Protein 3NOH (pdb70)

InterPro domains:
  IPR054214 Domain of unknown function DUF6921 [PF21914] (50-169)

Structure (mmCIF, N/CA/C/O backbone):
data_3NOH
#
_entry.id   3NOH
#
_cell.length_a   62.963
_cell.length_b   62.963
_cell.length_c   52.978
_cell.angle_alpha   90.000
_cell.angle_beta   90.000
_cell.angle_gamma   120.000
#
_symmetry.space_group_name_H-M   'P 31 2 1'
#
loop_
_entity.id
_entity.type
_entity.pdbx_description
1 polymer 'putative peptide binding protein'
2 non-polymer GLYCEROL
3 non-polymer 'SULFATE ION'
4 water water
#
loop_
_atom_site.group_PDB
_atom_site.id
_atom_site.type_symbol
_atom_site.label_atom_id
_atom_site.label_alt_id
_atom_site.label_comp_id
_atom_site.label_asym_id
_atom_site.label_entity_id
_atom_site.label_seq_id
_atom_site.pdbx_PDB_ins_code
_atom_site.Cartn_x
_atom_site.Cartn_y
_atom_site.Cartn_z
_atom_site.occupancy
_atom_site.B_iso_or_equiv
_atom_site.auth_seq_id
_atom_site.auth_comp_id
_atom_site.auth_asym_id
_atom_site.auth_atom_id
_atom_site.pdbx_PDB_model_num
ATOM 1 N N . SER A 1 16 ? -11.581 46.301 2.163 1.00 65.65 46 SER A N 1
ATOM 2 C CA . SER A 1 16 ? -12.494 47.317 2.775 1.00 67.29 46 SER A CA 1
ATOM 3 C C . SER A 1 16 ? -11.961 47.945 4.096 1.00 63.51 46 SER A C 1
ATOM 4 O O . SER A 1 16 ? -12.231 49.119 4.380 1.00 65.45 46 SER A O 1
ATOM 7 N N . ALA A 1 17 ? -11.252 47.169 4.923 1.00 56.59 47 ALA A N 1
ATOM 8 C CA . ALA A 1 17 ? -10.528 47.744 6.081 1.00 50.36 47 ALA A CA 1
ATOM 9 C C . ALA A 1 17 ? -9.509 48.773 5.556 1.00 47.34 47 ALA A C 1
ATOM 10 O O . ALA A 1 17 ? -8.903 48.549 4.503 1.00 46.21 47 ALA A O 1
ATOM 12 N N . GLN A 1 18 ? -9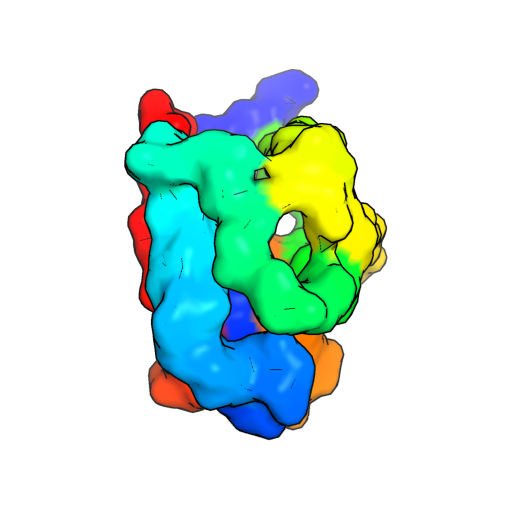.313 49.883 6.274 1.00 45.31 48 GLN A N 1
ATOM 13 C CA . GLN A 1 18 ? -8.378 50.948 5.847 1.00 42.27 48 GLN A CA 1
ATOM 14 C C . GLN A 1 18 ? -7.307 51.183 6.912 1.00 38.26 48 GLN A C 1
ATOM 15 O O . GLN A 1 18 ? -7.574 50.946 8.073 1.00 40.21 48 GLN A O 1
ATOM 21 N N . LEU A 1 19 ? -6.140 51.696 6.506 1.00 39.08 49 LEU A N 1
ATOM 22 C CA . LEU A 1 19 ? -5.050 52.036 7.449 1.00 36.36 49 LEU A CA 1
ATOM 23 C C . LEU A 1 19 ? -5.510 53.239 8.268 1.00 39.35 49 LEU A C 1
ATOM 24 O O . LEU A 1 19 ? -6.118 54.185 7.720 1.00 39.30 49 LEU A O 1
ATOM 29 N N . GLU A 1 20 ? -5.235 53.191 9.567 1.00 37.57 50 GLU A N 1
ATOM 30 C CA . GLU A 1 20 ? -5.603 54.246 10.480 1.00 40.97 50 GLU A CA 1
ATOM 31 C C . GLU A 1 20 ? -4.609 54.310 11.649 1.00 37.32 50 GLU A C 1
ATOM 32 O O . GLU A 1 20 ? -4.192 53.293 12.155 1.00 33.78 50 GLU A O 1
ATOM 38 N N . GLY A 1 21 ? -4.219 55.511 12.056 1.00 41.52 51 GLY A N 1
ATOM 39 C CA . GLY A 1 21 ? -3.333 55.672 13.209 1.00 37.96 51 GLY A CA 1
ATOM 40 C C . GLY A 1 21 ? -1.883 55.444 12.825 1.00 37.52 51 GLY A C 1
ATOM 41 O O . GLY A 1 21 ? -1.500 55.582 11.667 1.00 36.07 51 GLY A O 1
ATOM 42 N N . SER A 1 22 ? -1.095 55.019 13.826 1.00 31.97 52 SER A N 1
ATOM 43 C CA . SER A 1 22 ? 0.349 54.819 13.698 1.00 29.46 52 SER A CA 1
ATOM 44 C C . SER A 1 22 ? 0.657 53.384 13.479 1.00 26.56 52 SER A C 1
ATOM 45 O O . SER A 1 22 ? 0.010 52.500 14.035 1.00 27.39 52 SER A O 1
ATOM 48 N N . TYR A 1 23 ? 1.670 53.154 12.658 1.00 24.39 53 TYR A N 1
ATOM 49 C CA . TYR A 1 23 ? 2.195 51.852 12.400 1.00 22.71 53 TYR A CA 1
ATOM 50 C C . TYR A 1 23 ? 3.665 51.929 12.595 1.00 25.69 53 TYR A C 1
ATOM 51 O O . TYR A 1 23 ? 4.267 53.020 12.640 1.00 24.79 53 TYR A O 1
ATOM 60 N N . ILE A 1 24 ? 4.232 50.734 12.726 1.00 23.56 54 ILE A N 1
ATOM 61 C CA . ILE A 1 24 ? 5.663 50.619 12.721 1.00 23.61 54 ILE A CA 1
ATOM 62 C C . ILE A 1 24 ? 6.196 49.679 11.684 1.00 24.36 54 ILE A C 1
ATOM 63 O O . ILE A 1 24 ? 5.575 48.667 11.370 1.00 23.16 54 ILE A O 1
ATOM 68 N N . PHE A 1 25 ? 7.346 50.086 11.111 1.00 23.45 55 PHE A N 1
ATOM 69 C CA . PHE A 1 25 ? 8.194 49.236 10.321 1.00 20.82 55 PHE A CA 1
ATOM 70 C C . PHE A 1 25 ? 9.415 48.950 11.146 1.00 25.38 55 PHE A C 1
ATOM 71 O O . PHE A 1 25 ? 10.153 49.880 11.469 1.00 24.02 55 PHE A O 1
ATOM 79 N N . CYS A 1 26 ? 9.635 47.662 11.464 1.00 22.70 56 CYS A N 1
ATOM 80 C CA . CYS A 1 26 ? 10.599 47.292 12.487 1.00 23.04 56 CYS A CA 1
ATOM 81 C C . CYS A 1 26 ? 11.557 46.241 11.900 1.00 21.78 56 CYS A C 1
ATOM 82 O O . CYS A 1 26 ? 11.106 45.257 11.308 1.00 22.78 56 CYS A O 1
ATOM 93 N N . ASN A 1 28 ? 15.131 43.790 12.675 1.00 23.78 58 ASN A N 1
ATOM 94 C CA . ASN A 1 28 ? 16.011 43.151 13.642 1.00 23.52 58 ASN A CA 1
ATOM 95 C C . ASN A 1 28 ? 17.479 43.496 13.296 1.00 25.18 58 ASN A C 1
ATOM 96 O O . ASN A 1 28 ? 18.087 42.947 12.372 1.00 25.82 58 ASN A O 1
ATOM 101 N N . PRO A 1 29 ? 18.100 44.426 14.067 1.00 27.20 59 PRO A N 1
ATOM 102 C CA . PRO A 1 29 ? 19.441 44.891 13.709 1.00 29.62 59 PRO A CA 1
ATOM 103 C C . PRO A 1 29 ? 20.582 43.907 14.002 1.00 32.04 59 PRO A C 1
ATOM 104 O O . PRO A 1 29 ? 21.744 44.127 13.610 1.00 31.88 59 PRO A O 1
ATOM 108 N N . LEU A 1 30 ? 20.266 42.837 14.715 1.00 29.37 60 LEU A N 1
ATOM 109 C CA . LEU A 1 30 ? 21.242 41.824 15.034 1.00 33.91 60 LEU A CA 1
ATOM 110 C C . LEU A 1 30 ? 21.323 40.773 13.911 1.00 33.96 60 LEU A C 1
ATOM 111 O O . LEU A 1 30 ? 22.272 39.998 13.881 1.00 40.08 60 LEU A O 1
ATOM 116 N N . LEU A 1 31 ? 20.371 40.784 12.992 1.00 32.78 61 LEU A N 1
ATOM 117 C CA A LEU A 1 31 ? 20.406 39.902 11.809 0.50 34.69 61 LEU A CA 1
ATOM 118 C CA B LEU A 1 31 ? 20.452 39.896 11.831 0.50 34.71 61 LEU A CA 1
ATOM 119 C C . LEU A 1 31 ? 21.525 40.365 10.878 1.00 38.56 61 LEU A C 1
ATOM 120 O O . LEU A 1 31 ? 21.546 41.528 10.441 1.00 35.83 61 LEU A O 1
ATOM 129 N N . ASP A 1 32 ? 22.475 39.467 10.580 1.00 42.11 62 ASP A N 1
ATOM 130 C CA . ASP A 1 32 ? 23.619 39.797 9.756 1.00 44.79 62 ASP A CA 1
ATOM 131 C C . ASP A 1 32 ? 23.244 40.610 8.541 1.00 39.81 62 ASP A C 1
ATOM 132 O O . ASP A 1 32 ? 23.881 41.623 8.251 1.00 41.85 62 ASP A O 1
ATOM 137 N N . LYS A 1 33 ? 22.200 40.189 7.846 1.00 39.44 63 LYS A N 1
ATOM 138 C CA . LYS A 1 33 ? 21.838 40.857 6.606 1.00 40.59 63 LYS A CA 1
ATOM 139 C C . LYS A 1 33 ? 21.220 42.221 6.729 1.00 37.88 63 LYS A C 1
ATOM 140 O O . LYS A 1 33 ? 21.132 42.937 5.744 1.00 35.78 63 LYS A O 1
ATOM 146 N N . LEU A 1 34 ? 20.752 42.560 7.925 1.00 33.36 64 LEU A N 1
ATOM 147 C CA . LEU A 1 34 ? 20.220 43.893 8.167 1.00 31.22 64 LEU A CA 1
ATOM 148 C C . LEU A 1 34 ? 21.084 44.626 9.197 1.00 33.63 64 LEU A C 1
ATOM 149 O O . LEU A 1 34 ? 20.638 45.605 9.758 1.00 33.57 64 LEU A O 1
ATOM 154 N N . SER A 1 35 ? 22.323 44.186 9.418 1.00 33.13 65 SER A N 1
ATOM 155 C CA . SER A 1 35 ? 23.155 44.739 10.475 1.00 37.11 65 SER A CA 1
ATOM 156 C C . SER A 1 35 ? 23.891 46.024 10.105 1.00 36.16 65 SER A C 1
ATOM 157 O O . SER A 1 35 ? 24.462 46.654 10.974 1.00 41.70 65 SER A O 1
ATOM 160 N N . ASP A 1 36 ? 23.899 46.378 8.816 1.00 35.58 66 ASP A N 1
ATOM 161 C CA . ASP A 1 36 ? 24.494 47.628 8.354 1.00 39.18 66 ASP A CA 1
ATOM 162 C C . ASP A 1 36 ? 23.514 48.816 8.574 1.00 38.19 66 ASP A C 1
ATOM 163 O O . ASP A 1 36 ? 22.435 48.857 8.032 1.00 35.56 66 ASP A O 1
ATOM 168 N N . GLU A 1 37 ? 23.895 49.785 9.396 1.00 41.68 67 GLU A N 1
ATOM 169 C CA . GLU A 1 37 ? 23.005 50.901 9.695 1.00 39.61 67 GLU A CA 1
ATOM 170 C C . GLU A 1 37 ? 22.536 51.695 8.453 1.00 37.85 67 GLU A C 1
ATOM 171 O O . GLU A 1 37 ? 21.376 52.067 8.378 1.00 37.39 67 GLU A O 1
ATOM 177 N N . ASP A 1 38 ? 23.434 51.934 7.503 1.00 39.90 68 ASP A N 1
ATOM 178 C CA . ASP A 1 38 ? 23.105 52.637 6.259 1.00 42.48 68 ASP A CA 1
ATOM 179 C C . ASP A 1 38 ? 22.021 51.931 5.446 1.00 38.94 68 ASP A C 1
ATOM 180 O O . ASP A 1 38 ? 21.139 52.598 4.901 1.00 38.35 68 ASP A O 1
ATOM 185 N N . ILE A 1 39 ? 22.063 50.589 5.371 1.00 37.25 69 ILE A N 1
ATOM 186 C CA . ILE A 1 39 ? 21.033 49.855 4.674 1.00 35.13 69 ILE A CA 1
ATOM 187 C C . ILE A 1 39 ? 19.711 50.003 5.399 1.00 31.54 69 ILE A C 1
ATOM 188 O O . ILE A 1 39 ? 18.670 50.259 4.785 1.00 32.99 69 ILE A O 1
ATOM 193 N N . ARG A 1 40 ? 19.747 49.891 6.732 1.00 30.87 70 ARG A N 1
ATOM 194 C CA . ARG A 1 40 ? 18.530 50.094 7.490 1.00 29.46 70 ARG A CA 1
ATOM 195 C C . ARG A 1 40 ? 17.962 51.512 7.328 1.00 32.53 70 ARG A C 1
ATOM 196 O O . ARG A 1 40 ? 16.754 51.654 7.227 1.00 28.13 70 ARG A O 1
ATOM 204 N N . GLU A 1 41 ? 18.831 52.514 7.302 1.00 35.05 71 GLU A N 1
ATOM 205 C CA . GLU A 1 41 ? 18.403 53.906 7.055 1.00 38.76 71 GLU A CA 1
ATOM 206 C C . GLU A 1 41 ? 17.835 54.044 5.641 1.00 39.22 71 GLU A C 1
ATOM 207 O O .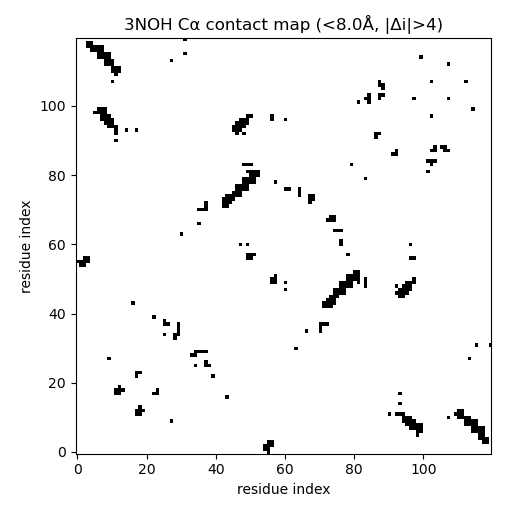 GLU A 1 41 ? 16.818 54.711 5.436 1.00 37.68 71 GLU A O 1
ATOM 213 N N . GLN A 1 42 ? 18.467 53.386 4.655 1.00 36.88 72 GLN A N 1
ATOM 214 C CA . GLN A 1 42 ? 17.912 53.426 3.298 1.00 36.19 72 GLN A CA 1
ATOM 215 C C . GLN A 1 42 ? 16.522 52.845 3.276 1.00 35.49 72 GLN A C 1
ATOM 216 O O . GLN A 1 42 ? 15.633 53.413 2.630 1.00 34.89 72 GLN A O 1
ATOM 222 N N . LEU A 1 43 ? 16.337 51.714 3.974 1.00 32.55 73 LEU A N 1
ATOM 223 C CA . LEU A 1 43 ? 15.001 51.070 4.051 1.00 29.46 73 LEU A CA 1
ATOM 224 C C . LEU A 1 43 ? 13.948 51.963 4.713 1.00 32.04 73 LEU A C 1
ATOM 225 O O . LEU A 1 43 ? 12.790 52.009 4.263 1.00 33.40 73 LEU A O 1
ATOM 230 N N . LYS A 1 44 ? 14.325 52.648 5.794 1.00 31.41 74 LYS A N 1
ATOM 231 C CA . LYS A 1 44 ? 13.414 53.586 6.396 1.00 32.42 74 LYS A CA 1
ATOM 232 C C . LYS A 1 44 ? 12.968 54.650 5.403 1.00 37.09 74 LYS A C 1
ATOM 233 O O . LYS A 1 44 ? 11.769 54.939 5.289 1.00 37.50 74 LYS A O 1
ATOM 239 N N . ALA A 1 45 ? 13.946 55.235 4.705 1.00 36.38 75 ALA A N 1
ATOM 240 C CA . ALA A 1 45 ? 13.689 56.266 3.717 1.00 39.01 75 ALA A CA 1
ATOM 241 C C . ALA A 1 45 ? 12.799 55.711 2.610 1.00 41.38 75 ALA A C 1
ATOM 242 O O . ALA A 1 45 ? 11.925 56.408 2.092 1.00 43.79 75 ALA A O 1
ATOM 244 N N . PHE A 1 46 ? 13.040 54.464 2.217 1.00 36.13 76 PHE A N 1
ATOM 245 C CA . PHE A 1 46 ? 12.248 53.879 1.137 1.00 38.81 76 PHE A CA 1
ATOM 246 C C . PHE A 1 46 ? 10.804 53.707 1.553 1.00 37.51 76 PHE A C 1
ATOM 247 O O . PHE A 1 46 ? 9.889 54.044 0.801 1.00 40.19 76 PHE A O 1
ATOM 255 N N . VAL A 1 47 ? 10.607 53.157 2.747 1.00 39.16 77 VAL A N 1
ATOM 256 C CA . VAL A 1 47 ? 9.273 52.911 3.235 1.00 41.52 77 VAL A CA 1
ATOM 257 C C . VAL A 1 47 ? 8.451 54.205 3.400 1.00 45.08 77 VAL A C 1
ATOM 258 O O . VAL A 1 47 ? 7.257 54.186 3.139 1.00 51.00 77 VAL A O 1
ATOM 262 N N . THR A 1 48 ? 9.088 55.320 3.773 1.00 44.05 78 THR A N 1
ATOM 263 C CA . THR A 1 48 ? 8.400 56.620 3.908 1.00 48.55 78 THR A CA 1
ATOM 264 C C . THR A 1 48 ? 8.288 57.416 2.619 1.00 53.29 78 THR A C 1
ATOM 265 O O . THR A 1 48 ? 7.846 58.568 2.647 1.00 58.74 78 THR A O 1
ATOM 269 N N . GLY A 1 49 ? 8.710 56.845 1.491 1.00 54.20 79 GLY A N 1
ATOM 270 C CA . GLY A 1 49 ? 8.660 57.553 0.205 1.00 55.22 79 GLY A CA 1
ATOM 271 C C . GLY A 1 49 ? 9.741 58.588 -0.053 1.00 56.84 79 GLY A C 1
ATOM 272 O O . GLY A 1 49 ? 9.707 59.242 -1.081 1.00 61.20 79 GLY A O 1
ATOM 273 N N . LYS A 1 50 ? 10.701 58.757 0.860 1.00 56.34 80 LYS A N 1
ATOM 274 C CA . LYS A 1 50 ? 11.790 59.725 0.658 1.00 57.97 80 LYS A CA 1
ATOM 275 C C . LYS A 1 50 ? 12.763 59.286 -0.453 1.00 58.93 80 LYS A C 1
ATOM 276 O O . LYS A 1 50 ? 13.504 60.120 -0.975 1.00 61.46 80 LYS A O 1
ATOM 280 N N . THR A 1 51 ? 12.770 57.992 -0.791 1.00 55.92 81 THR A N 1
ATOM 281 C CA . THR A 1 51 ? 13.562 57.454 -1.903 1.00 54.94 81 THR A CA 1
ATOM 282 C C . THR A 1 51 ? 12.795 56.320 -2.572 1.00 53.44 81 THR A C 1
ATOM 283 O O . THR A 1 51 ? 11.963 55.677 -1.940 1.00 51.01 81 THR A O 1
ATOM 287 N N . ASP A 1 52 ? 13.072 56.067 -3.850 1.00 54.43 82 ASP A N 1
ATOM 288 C CA . ASP A 1 52 ? 12.522 54.858 -4.503 1.00 55.29 82 ASP A CA 1
ATOM 289 C C . ASP A 1 52 ? 13.668 53.962 -5.014 1.00 52.24 82 ASP A C 1
ATOM 290 O O . ASP A 1 52 ? 13.483 53.131 -5.903 1.00 53.36 82 ASP A O 1
ATOM 295 N N . SER A 1 53 ? 14.842 54.133 -4.394 1.00 50.92 83 SER A N 1
ATOM 296 C CA A SER A 1 53 ? 16.064 53.411 -4.741 0.50 51.57 83 SER A CA 1
ATOM 297 C CA B SER A 1 53 ? 16.032 53.359 -4.739 0.50 51.22 83 SER A CA 1
ATOM 298 C C . SER A 1 53 ? 16.610 52.680 -3.506 1.00 49.00 83 SER A C 1
ATOM 299 O O . SER A 1 53 ? 16.513 53.188 -2.391 1.00 46.13 83 SER A O 1
ATOM 304 N N . ILE A 1 54 ? 17.181 51.496 -3.717 1.00 46.51 84 ILE A N 1
ATOM 305 C CA . ILE A 1 54 ? 17.920 50.771 -2.678 1.00 46.86 84 ILE A CA 1
ATOM 306 C C . ILE A 1 54 ? 19.298 50.472 -3.301 1.00 49.01 84 ILE A C 1
ATOM 307 O O . ILE A 1 54 ? 19.418 49.643 -4.235 1.00 50.00 84 ILE A O 1
ATOM 312 N N . ARG A 1 55 ? 20.322 51.164 -2.798 1.00 46.22 85 ARG A N 1
ATOM 313 C CA . ARG A 1 55 ? 21.688 51.062 -3.314 1.00 51.79 85 ARG A CA 1
ATOM 314 C C . ARG A 1 55 ? 22.424 50.102 -2.402 1.00 49.00 85 ARG A C 1
ATOM 315 O O . ARG A 1 55 ? 22.666 50.415 -1.235 1.00 50.86 85 ARG A O 1
ATOM 318 N N . THR A 1 56 ? 22.793 48.948 -2.958 1.00 46.47 86 THR A N 1
ATOM 319 C CA A THR A 1 56 ? 23.401 47.854 -2.211 0.60 44.96 86 THR A CA 1
ATOM 320 C CA B THR A 1 56 ? 23.423 47.879 -2.176 0.40 44.31 86 THR A CA 1
ATOM 321 C C . THR A 1 56 ? 24.610 47.252 -2.951 1.00 45.20 86 THR A C 1
ATOM 322 O O . THR A 1 56 ? 24.644 47.268 -4.164 1.00 49.40 86 THR A O 1
ATOM 329 N N . ASP A 1 57 ? 25.605 46.756 -2.207 1.00 41.75 87 ASP A N 1
ATOM 330 C CA . ASP A 1 57 ? 26.813 46.085 -2.713 1.00 48.13 87 ASP A CA 1
ATOM 331 C C . ASP A 1 57 ? 26.448 44.711 -3.298 1.00 43.08 87 ASP A C 1
ATOM 332 O O . ASP A 1 57 ? 27.038 44.242 -4.281 1.00 45.83 87 ASP A O 1
ATOM 337 N N . THR A 1 58 ? 25.593 44.057 -2.547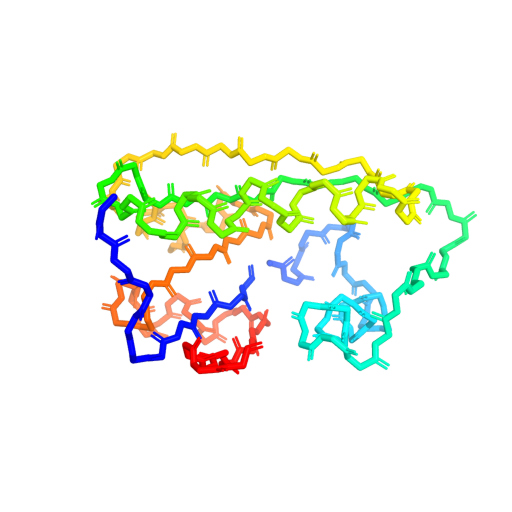 1.00 43.49 88 THR A N 1
ATOM 338 C CA . THR A 1 58 ? 25.080 42.770 -2.882 1.00 46.58 88 THR A CA 1
ATOM 339 C C . THR A 1 58 ? 23.581 42.782 -2.580 1.00 44.43 88 THR A C 1
ATOM 340 O O . THR A 1 58 ? 23.019 43.695 -1.930 1.00 46.80 88 THR A O 1
ATOM 344 N N . GLU A 1 59 ? 22.926 41.739 -3.014 1.00 38.10 89 GLU A N 1
ATOM 345 C CA . GLU A 1 59 ? 21.481 41.698 -3.050 1.00 37.77 89 GLU A CA 1
ATOM 346 C C . GLU A 1 59 ? 20.877 41.853 -1.663 1.00 37.15 89 GLU A C 1
ATOM 347 O O . GLU A 1 59 ? 21.404 41.356 -0.678 1.00 37.76 89 GLU A O 1
ATOM 350 N N . LEU A 1 60 ? 19.755 42.558 -1.589 1.00 33.68 90 LEU A N 1
ATOM 351 C CA . LEU A 1 60 ? 19.060 42.687 -0.360 1.00 31.96 90 LEU A CA 1
ATOM 352 C C . LEU A 1 60 ? 17.837 41.799 -0.423 1.00 30.59 90 LEU A C 1
ATOM 353 O O . LEU A 1 60 ? 16.980 41.967 -1.290 1.00 29.51 90 LEU A O 1
ATOM 358 N N . SER A 1 61 ? 17.744 40.846 0.501 1.00 29.72 91 SER A N 1
ATOM 359 C CA . SER A 1 61 ? 16.623 39.953 0.495 1.00 26.65 91 SER A CA 1
ATOM 360 C C . SER A 1 61 ? 16.211 39.710 1.924 1.00 26.83 91 SER A C 1
ATOM 361 O O . SER A 1 61 ? 17.071 39.345 2.704 1.00 30.31 91 SER A O 1
ATOM 364 N N . PHE A 1 62 ? 14.923 39.883 2.239 1.00 24.92 92 PHE A N 1
ATOM 365 C CA . PHE A 1 62 ? 14.426 39.720 3.608 1.00 23.61 92 PHE A CA 1
ATOM 366 C C . PHE A 1 62 ? 12.925 39.588 3.606 1.00 25.31 92 PHE A C 1
ATOM 367 O O . PHE A 1 62 ? 12.254 39.933 2.630 1.00 24.92 92 PHE A O 1
ATOM 375 N N . ASP A 1 63 ? 12.399 39.037 4.682 1.00 21.46 93 ASP A N 1
ATOM 376 C CA . ASP A 1 63 ? 10.975 38.866 4.834 1.00 21.48 93 ASP A CA 1
ATOM 377 C C . ASP A 1 63 ? 10.411 39.971 5.721 1.00 21.90 93 ASP A C 1
ATOM 378 O O . ASP A 1 63 ? 11.031 40.425 6.706 1.00 20.81 93 ASP A O 1
ATOM 383 N N . ILE A 1 64 ? 9.160 40.328 5.458 1.00 19.57 94 ILE A N 1
ATOM 384 C CA . ILE A 1 64 ? 8.399 41.209 6.316 1.00 20.15 94 ILE A CA 1
ATOM 385 C C . ILE A 1 64 ? 7.186 40.461 6.853 1.00 19.75 94 ILE A C 1
ATOM 386 O O . ILE A 1 64 ? 6.355 39.985 6.082 1.00 19.83 94 ILE A O 1
ATOM 391 N N . TYR A 1 65 ? 7.073 40.312 8.154 1.00 19.54 95 TYR A N 1
ATOM 392 C CA . TYR A 1 65 ? 5.912 39.684 8.775 1.00 17.90 95 TYR A CA 1
ATOM 393 C C . TYR A 1 65 ? 4.793 40.688 9.035 1.00 20.55 95 TYR A C 1
ATOM 394 O O . TYR A 1 65 ? 5.035 41.863 9.254 1.00 19.93 95 TYR A O 1
ATOM 403 N N . VAL A 1 66 ? 3.558 40.217 9.000 1.00 17.31 96 VAL A N 1
ATOM 404 C CA A VAL A 1 66 ? 2.384 41.053 9.211 0.50 18.21 96 VAL A CA 1
ATOM 405 C CA B VAL A 1 66 ? 2.398 41.065 9.248 0.50 18.99 96 VAL A CA 1
ATOM 406 C C . VAL A 1 66 ? 1.320 40.200 9.888 1.00 20.21 96 VAL A C 1
ATOM 407 O O . VAL A 1 66 ? 1.224 39.016 9.608 1.00 20.84 96 VAL A O 1
ATOM 414 N N . SER A 1 67 ? 0.485 40.809 10.734 1.00 19.98 97 SER A N 1
ATOM 415 C CA . SER A 1 67 ? -0.596 40.040 11.322 1.00 19.26 97 SER A CA 1
ATOM 416 C C . SER A 1 67 ? -1.708 39.757 10.283 1.00 19.53 97 SER A C 1
ATOM 417 O O . SER A 1 67 ? -2.178 40.662 9.560 1.00 20.70 97 SER A O 1
ATOM 420 N N . GLU A 1 68 ? -2.117 38.501 10.231 1.00 19.65 98 GLU A N 1
ATOM 421 C CA . GLU A 1 68 ? -3.104 38.038 9.254 1.00 20.42 98 GLU A CA 1
ATOM 422 C C . GLU A 1 68 ? -4.517 38.603 9.454 1.00 24.61 98 GLU A C 1
ATOM 423 O O . GLU A 1 68 ? -5.368 38.471 8.548 1.00 26.24 98 GLU A O 1
ATOM 429 N N . THR A 1 69 ? -4.789 39.218 10.619 1.00 21.98 99 THR A N 1
ATOM 430 C CA . THR A 1 69 ? -6.041 39.869 10.854 1.00 22.51 99 THR A CA 1
ATOM 431 C C . THR A 1 69 ? -6.031 41.380 10.679 1.00 21.95 99 THR A C 1
ATOM 432 O O . THR A 1 69 ? -7.044 42.031 10.898 1.00 24.30 99 THR A O 1
ATOM 436 N N . ASP A 1 70 ? -4.891 41.934 10.257 1.00 22.86 100 ASP A N 1
ATOM 437 C CA . ASP A 1 70 ? -4.822 43.335 9.951 1.00 22.23 100 ASP A CA 1
ATOM 438 C C . ASP A 1 70 ? -4.930 43.458 8.419 1.00 23.01 100 ASP A C 1
ATOM 439 O O . ASP A 1 70 ? -3.931 43.535 7.702 1.00 22.28 100 ASP A O 1
ATOM 444 N N . TYR A 1 71 ? -6.147 43.440 7.927 1.00 25.04 101 TYR A N 1
ATOM 445 C CA . TYR A 1 71 ? -6.348 43.289 6.482 1.00 24.87 101 TYR A CA 1
ATOM 446 C C . TYR A 1 71 ? -5.829 44.468 5.683 1.00 28.39 101 TYR A C 1
ATOM 447 O O . TYR A 1 71 ? -5.248 44.292 4.597 1.00 27.91 101 TYR A O 1
ATOM 456 N N . ALA A 1 72 ? -6.023 45.678 6.215 1.00 26.90 102 ALA A N 1
ATOM 457 C CA . ALA A 1 72 ? -5.530 46.868 5.567 1.00 27.60 102 ALA A CA 1
ATOM 458 C C . ALA A 1 72 ? -4.009 46.849 5.510 1.00 23.54 102 ALA A C 1
ATOM 459 O O . ALA A 1 72 ? -3.445 47.242 4.485 1.00 26.68 102 ALA A O 1
ATOM 461 N N . LEU A 1 73 ? -3.362 46.436 6.592 1.00 24.10 103 LEU A N 1
ATOM 462 C CA . LEU A 1 73 ? -1.893 46.361 6.616 1.00 22.01 103 LEU A CA 1
ATOM 463 C C . LEU A 1 73 ? -1.326 45.283 5.683 1.00 25.41 103 LEU A C 1
ATOM 464 O O . LEU A 1 73 ? -0.231 45.469 5.127 1.00 24.21 103 LEU A O 1
ATOM 469 N N . ILE A 1 74 ? -2.053 44.173 5.520 1.00 22.31 104 ILE A N 1
ATOM 470 C CA A ILE A 1 74 ? -1.595 43.173 4.551 0.50 23.09 104 ILE A CA 1
ATOM 471 C CA B ILE A 1 74 ? -1.700 43.145 4.533 0.50 23.63 104 ILE A CA 1
ATOM 472 C C . ILE A 1 74 ? -1.653 43.780 3.139 1.00 24.78 104 ILE A C 1
ATOM 473 O O . ILE A 1 74 ? -0.707 43.597 2.364 1.00 23.83 104 ILE A O 1
ATOM 482 N N . ARG A 1 75 ? -2.735 44.501 2.804 1.00 22.80 105 ARG A N 1
ATOM 483 C CA A ARG A 1 75 ? -2.862 45.194 1.505 0.50 25.50 105 ARG A CA 1
ATOM 484 C CA B ARG A 1 75 ? -2.831 45.140 1.497 0.50 25.05 105 ARG A CA 1
ATOM 485 C C . ARG A 1 75 ? -1.675 46.129 1.281 1.00 27.49 105 ARG A C 1
ATOM 486 O O . ARG A 1 75 ? -1.029 46.115 0.206 1.00 27.43 105 ARG A O 1
ATOM 501 N N . TYR A 1 76 ? -1.391 46.951 2.298 1.00 26.73 106 TYR A N 1
ATOM 502 C CA . TYR A 1 76 ? -0.254 47.906 2.303 1.00 27.86 106 TYR A CA 1
ATOM 503 C C . TYR A 1 76 ? 1.086 47.157 2.101 1.00 25.68 106 TYR A C 1
ATOM 504 O O . TYR A 1 76 ? 1.910 47.554 1.257 1.00 26.16 106 TYR A O 1
ATOM 513 N N . ALA A 1 77 ? 1.254 46.070 2.844 1.00 25.98 107 ALA A N 1
ATOM 514 C CA . ALA A 1 77 ? 2.481 45.280 2.816 1.00 22.90 107 ALA A CA 1
ATOM 515 C C . ALA A 1 77 ? 2.707 44.657 1.428 1.00 21.99 107 ALA A C 1
ATOM 516 O O . ALA A 1 77 ? 3.826 44.694 0.875 1.00 24.54 107 ALA A O 1
ATOM 518 N N . ASP A 1 78 ? 1.643 44.137 0.850 1.00 22.86 108 ASP A N 1
ATOM 519 C CA . ASP A 1 78 ? 1.741 43.497 -0.471 1.00 22.59 108 ASP A CA 1
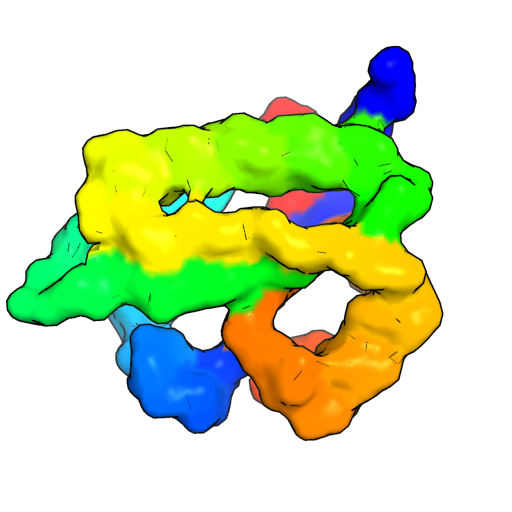ATOM 520 C C . ASP A 1 78 ? 2.199 44.548 -1.521 1.00 25.02 108 ASP A C 1
ATOM 521 O O . ASP A 1 78 ? 2.972 44.248 -2.419 1.00 27.02 108 ASP A O 1
ATOM 526 N N . SER A 1 79 ? 1.654 45.759 -1.413 1.00 28.11 109 SER A N 1
ATOM 527 C CA . SER A 1 79 ? 2.014 46.866 -2.305 1.00 28.21 109 SER A CA 1
ATOM 528 C C . SER A 1 79 ? 3.469 47.297 -2.118 1.00 28.25 109 SER A C 1
ATOM 529 O O . SER A 1 79 ? 4.182 47.546 -3.104 1.00 29.64 109 SER A O 1
ATOM 532 N N . LEU A 1 80 ? 3.882 47.412 -0.856 1.00 27.67 110 LEU A N 1
ATOM 533 C CA . LEU A 1 80 ? 5.265 47.760 -0.488 1.00 27.88 110 LEU A CA 1
ATOM 534 C C . LEU A 1 80 ? 6.216 46.715 -1.046 1.00 27.90 110 LEU A C 1
ATOM 535 O O . LEU A 1 80 ? 7.282 47.061 -1.557 1.00 27.33 110 LEU A O 1
ATOM 540 N N . CYS A 1 81 ? 5.809 45.448 -0.949 1.00 26.89 111 CYS A N 1
ATOM 541 C CA . CYS A 1 81 ? 6.599 44.328 -1.522 1.00 27.85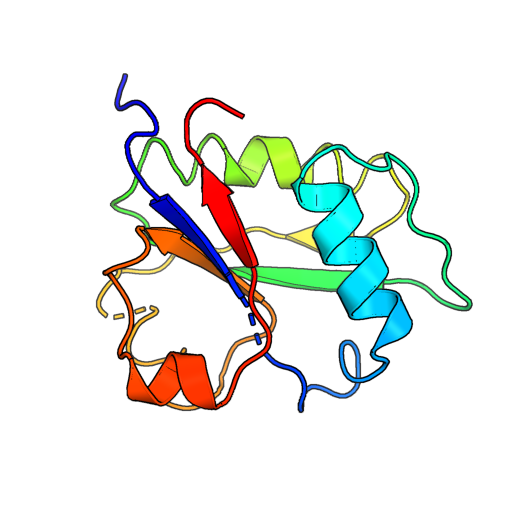 111 CYS A CA 1
ATOM 542 C C . CYS A 1 81 ? 6.850 44.517 -3.019 1.00 27.62 111 CYS A C 1
ATOM 543 O O . CYS A 1 81 ? 7.961 44.336 -3.542 1.00 27.77 111 CYS A O 1
ATOM 546 N N . GLU A 1 82 ? 5.800 44.879 -3.756 1.00 27.83 112 GLU A N 1
ATOM 547 C CA . GLU A 1 82 ? 5.942 45.195 -5.150 1.00 29.77 112 GLU A CA 1
ATOM 548 C C . GLU A 1 82 ? 6.958 46.349 -5.404 1.00 28.65 112 GLU A C 1
ATOM 549 O O . GLU A 1 82 ? 7.815 46.266 -6.300 1.00 28.90 112 GLU A O 1
ATOM 555 N N . ARG A 1 83 ? 6.872 47.400 -4.596 1.00 28.48 113 ARG A N 1
ATOM 556 C CA A ARG A 1 83 ? 7.797 48.520 -4.789 0.50 30.70 113 ARG A CA 1
ATOM 557 C CA B ARG A 1 83 ? 7.805 48.539 -4.699 0.50 32.47 113 ARG A CA 1
ATOM 558 C C . ARG A 1 83 ? 9.233 48.111 -4.427 1.00 28.84 113 ARG A C 1
ATOM 559 O O . ARG A 1 83 ? 10.167 48.494 -5.150 1.00 32.16 113 ARG A O 1
ATOM 574 N N . LEU A 1 84 ? 9.408 47.350 -3.344 1.00 29.45 114 LEU A N 1
ATOM 575 C CA . LEU A 1 84 ? 10.744 46.891 -2.976 1.00 30.17 114 LEU A CA 1
ATOM 576 C C . LEU A 1 84 ? 11.336 45.994 -4.048 1.00 30.04 114 LEU A C 1
ATOM 577 O O . LEU A 1 84 ? 12.483 46.191 -4.438 1.00 30.30 114 LEU A O 1
ATOM 582 N N . ASN A 1 85 ? 10.536 45.070 -4.605 1.00 27.46 115 ASN A N 1
ATOM 583 C CA A ASN A 1 85 ? 11.088 44.210 -5.643 0.50 27.24 115 ASN A CA 1
ATOM 584 C CA B ASN A 1 85 ? 10.997 44.153 -5.648 0.50 28.02 115 ASN A CA 1
ATOM 585 C C . ASN A 1 85 ? 11.317 44.923 -6.958 1.00 29.77 115 ASN A C 1
ATOM 586 O O . ASN A 1 85 ? 12.266 44.614 -7.691 1.00 31.56 115 ASN A O 1
ATOM 595 N N . ASP A 1 86 ? 10.510 45.932 -7.251 1.00 31.06 116 ASP A N 1
ATOM 596 C CA . ASP A 1 86 ? 10.781 46.793 -8.400 1.00 35.09 116 ASP A CA 1
ATOM 597 C C . ASP A 1 86 ? 12.137 47.512 -8.269 1.00 37.23 116 ASP A C 1
ATOM 598 O O . ASP A 1 86 ? 12.804 47.787 -9.268 1.00 38.98 116 ASP A O 1
ATOM 603 N N . ALA A 1 87 ? 12.528 47.780 -7.019 1.00 35.95 117 ALA A N 1
ATOM 604 C CA . ALA A 1 87 ? 13.786 48.459 -6.704 1.00 37.63 117 ALA A CA 1
ATOM 605 C C . ALA A 1 87 ? 14.966 47.473 -6.593 1.00 40.92 117 ALA A C 1
ATOM 606 O O . ALA A 1 87 ? 16.086 47.874 -6.302 1.00 43.02 117 ALA A O 1
ATOM 608 N N . GLY A 1 88 ? 14.715 46.191 -6.866 1.00 38.10 118 GLY A N 1
ATOM 609 C CA . GLY A 1 88 ? 15.776 45.205 -7.025 1.00 39.68 118 GLY A CA 1
ATOM 610 C C . GLY A 1 88 ? 16.014 44.410 -5.749 1.00 36.20 118 GLY A C 1
ATOM 611 O O . GLY A 1 88 ? 16.935 43.595 -5.711 1.00 38.07 118 GLY A O 1
ATOM 612 N N . ALA A 1 89 ? 15.201 44.656 -4.724 1.00 33.15 119 ALA A N 1
ATOM 613 C CA . ALA A 1 89 ? 15.223 43.866 -3.499 1.00 33.76 119 ALA A CA 1
ATOM 614 C C . ALA A 1 89 ? 14.467 42.555 -3.803 1.00 36.71 119 ALA A C 1
ATOM 615 O O . ALA A 1 89 ? 13.831 42.442 -4.877 1.00 38.22 119 ALA A O 1
ATOM 617 N N . ASP A 1 90 ? 14.656 41.522 -2.980 1.00 31.11 120 ASP A N 1
ATOM 618 C CA . ASP A 1 90 ? 13.829 40.312 -3.089 1.00 29.81 120 ASP A CA 1
ATOM 619 C C . ASP A 1 90 ? 13.166 40.113 -1.735 1.00 26.76 120 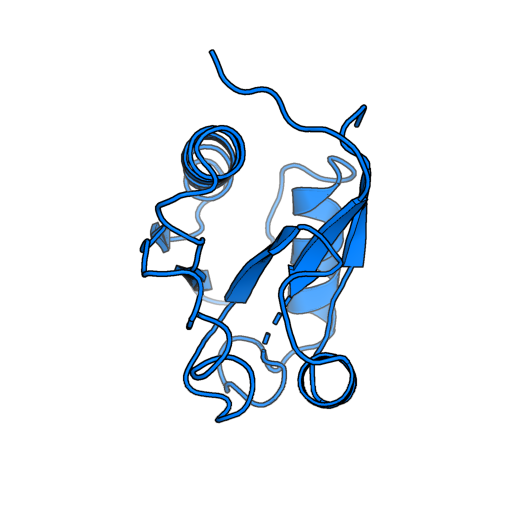ASP A C 1
ATOM 620 O O . ASP A 1 90 ? 13.691 39.468 -0.848 1.00 29.16 120 ASP A O 1
ATOM 625 N N . VAL A 1 91 ? 12.053 40.788 -1.573 1.00 25.08 121 VAL A N 1
ATOM 626 C CA . VAL A 1 91 ? 11.317 40.760 -0.316 1.00 23.03 121 VAL A CA 1
ATOM 627 C C . VAL A 1 91 ? 10.050 39.917 -0.479 1.00 21.95 121 VAL A C 1
ATOM 628 O O . VAL A 1 91 ? 9.455 39.859 -1.575 1.00 23.14 121 VAL A O 1
ATOM 632 N N . GLN A 1 92 ? 9.725 39.198 0.589 1.00 22.40 122 GLN A N 1
ATOM 633 C CA . GLN A 1 92 ? 8.457 38.455 0.728 1.00 20.44 122 GLN A CA 1
ATOM 634 C C . GLN A 1 92 ? 7.704 38.980 1.943 1.00 21.26 122 GLN A C 1
ATOM 635 O O . GLN A 1 92 ? 8.308 39.351 2.971 1.00 20.37 122 GLN A O 1
ATOM 641 N N . ILE A 1 93 ? 6.378 38.992 1.856 1.00 19.78 123 ILE A N 1
ATOM 642 C CA . ILE A 1 93 ? 5.485 39.249 2.984 1.00 18.05 123 ILE A CA 1
ATOM 643 C C . ILE A 1 93 ? 4.945 37.842 3.443 1.00 17.24 123 ILE A C 1
ATOM 644 O O . ILE A 1 93 ? 4.534 37.024 2.650 1.00 19.53 123 ILE A O 1
ATOM 649 N N . LYS A 1 94 ? 4.994 37.640 4.765 1.00 17.33 124 LYS A N 1
ATOM 650 C CA A LYS A 1 94 ? 4.509 36.415 5.415 0.50 18.09 124 LYS A CA 1
ATOM 651 C CA B LYS A 1 94 ? 4.517 36.408 5.386 0.50 18.10 124 LYS A CA 1
ATOM 652 C C . LYS A 1 94 ? 3.625 36.797 6.567 1.00 17.84 124 LYS A C 1
ATOM 653 O O . LYS A 1 94 ? 4.054 37.515 7.496 1.00 19.58 124 LYS A O 1
ATOM 664 N N . GLN A 1 95 ? 2.376 36.351 6.501 1.00 18.57 125 GLN A N 1
ATOM 665 C CA . GLN A 1 95 ? 1.389 36.655 7.530 1.00 18.16 125 GLN A CA 1
ATOM 666 C C . GLN A 1 95 ? 1.356 35.519 8.546 1.00 18.45 125 GLN A C 1
ATOM 667 O O . GLN A 1 95 ? 1.474 34.330 8.214 1.00 19.84 125 GLN A O 1
ATOM 673 N N . TYR A 1 96 ? 1.112 35.931 9.780 1.00 20.52 126 TYR A N 1
ATOM 674 C CA . TYR A 1 96 ? 0.949 35.059 10.935 1.00 20.12 126 TYR A CA 1
ATOM 675 C C . TYR A 1 96 ? -0.161 35.613 11.816 1.00 20.66 126 TYR A C 1
ATOM 676 O O . TYR A 1 96 ? -0.527 36.772 11.710 1.00 19.58 126 TYR A O 1
ATOM 685 N N . SER A 1 97 ? -0.642 34.823 12.771 1.00 20.44 127 SER A N 1
ATOM 686 C CA . SER A 1 97 ? -1.498 35.442 13.771 1.00 20.35 127 SER A CA 1
ATOM 687 C C 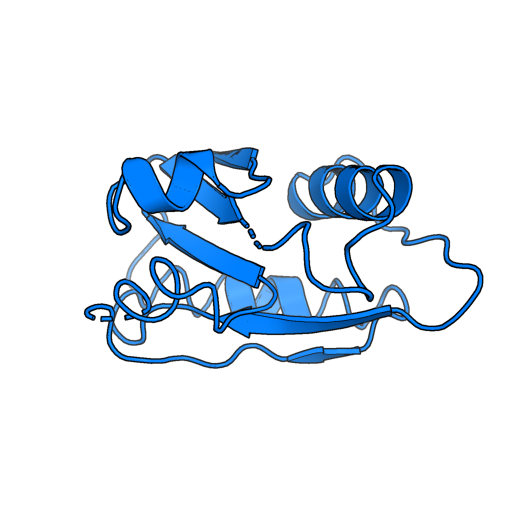. SER A 1 97 ? -0.756 36.576 14.482 1.00 20.35 127 SER A C 1
ATOM 688 O O . SER A 1 97 ? 0.466 36.547 14.635 1.00 19.94 127 SER A O 1
ATOM 691 N N . GLY A 1 98 ? -1.485 37.577 14.971 1.00 20.48 128 GLY A N 1
ATOM 692 C CA . GLY A 1 98 ? -0.829 38.621 15.725 1.00 20.90 128 GLY A CA 1
ATOM 693 C C . GLY A 1 98 ? -0.116 38.131 16.958 1.00 20.64 128 GLY A C 1
ATOM 694 O O . GLY A 1 98 ? 0.889 38.703 17.351 1.00 19.48 128 GLY A O 1
ATOM 695 N N . THR A 1 99 ? -0.670 37.121 17.627 1.00 20.19 129 THR A N 1
ATOM 696 C CA . THR A 1 99 ? -0.015 36.543 18.790 1.00 18.54 129 THR A CA 1
ATOM 697 C C . THR A 1 99 ? 1.302 35.902 18.387 1.00 18.74 129 THR A C 1
ATOM 698 O O . THR A 1 99 ? 2.297 36.044 19.093 1.00 19.17 129 THR A O 1
ATOM 715 N N . LEU A 1 101 ? 3.142 36.851 15.822 1.00 18.36 131 LEU A N 1
ATOM 716 C CA A LEU A 1 101 ? 4.029 37.969 15.504 0.50 19.07 131 LEU A CA 1
ATOM 717 C CA B LEU A 1 101 ? 4.012 37.980 15.495 0.50 19.31 131 LEU A CA 1
ATOM 718 C C . LEU A 1 101 ? 4.612 38.565 16.789 1.00 19.12 131 LEU A C 1
ATOM 719 O O . LEU A 1 101 ? 5.806 38.861 16.900 1.00 19.47 131 LEU A O 1
ATOM 728 N N . ARG A 1 102 ? 3.770 38.766 17.819 1.00 19.31 132 ARG A N 1
ATOM 729 C CA . ARG A 1 102 ? 4.242 39.220 19.097 1.00 17.80 132 ARG A CA 1
ATOM 730 C C . ARG A 1 102 ? 5.294 38.361 19.655 1.00 20.09 132 ARG A C 1
ATOM 731 O O . ARG A 1 102 ? 6.268 38.852 20.187 1.00 21.30 132 ARG A O 1
ATOM 739 N N . SER A 1 103 ? 5.071 37.039 19.620 1.00 20.51 133 SER A N 1
ATOM 740 C CA A SER A 1 103 ? 6.033 36.108 20.176 0.34 21.92 133 SER A CA 1
ATOM 741 C CA B SER A 1 103 ? 6.052 36.169 20.229 0.33 21.40 133 SER A CA 1
ATOM 742 C CA C SER A 1 103 ? 6.031 36.070 20.145 0.33 22.51 133 SER A CA 1
ATOM 743 C C . SER A 1 103 ? 7.370 36.141 19.432 1.00 21.56 133 SER A C 1
ATOM 744 O O . SER A 1 103 ? 8.472 36.121 20.067 1.00 23.46 133 SER A O 1
ATOM 751 N N . ARG A 1 104 ? 7.288 36.173 18.103 1.00 20.99 134 ARG A N 1
ATOM 752 C CA A ARG A 1 104 ? 8.506 36.218 17.256 0.50 20.87 134 ARG A CA 1
ATOM 753 C CA B ARG A 1 104 ? 8.523 36.202 17.292 0.50 20.69 134 ARG A CA 1
ATOM 754 C C . ARG A 1 104 ? 9.269 37.514 17.469 1.00 22.82 134 ARG A C 1
ATOM 755 O O . ARG A 1 104 ? 10.507 37.531 17.448 1.00 23.17 134 ARG A O 1
ATOM 770 N N . ALA A 1 105 ? 8.530 38.625 17.665 1.00 21.06 135 ALA A N 1
ATOM 771 C CA . ALA A 1 105 ? 9.213 39.909 17.924 1.00 22.28 135 ALA A CA 1
ATOM 772 C C . ALA A 1 105 ? 10.007 39.857 19.189 1.00 23.35 135 ALA A C 1
ATOM 773 O O . ALA A 1 105 ? 11.136 40.368 19.259 1.00 25.17 135 ALA A O 1
ATOM 775 N N . VAL A 1 106 ? 9.443 39.230 20.235 1.00 21.32 136 VAL A N 1
ATOM 776 C CA . VAL A 1 106 ? 10.108 39.129 21.520 1.00 23.77 136 VAL A CA 1
ATOM 777 C C . VAL A 1 106 ? 11.360 38.231 21.432 1.00 27.30 136 VAL A C 1
ATOM 778 O O . VAL A 1 106 ? 12.432 38.568 21.991 1.00 28.39 136 VAL A O 1
ATOM 782 N N . SER A 1 107 ? 11.222 37.092 20.734 1.00 25.35 137 SER A N 1
ATOM 783 C CA . SER A 1 107 ? 12.335 36.149 20.651 1.00 27.23 137 SER A CA 1
ATOM 784 C C . SER A 1 107 ? 13.410 36.576 19.631 1.00 27.74 137 SER A C 1
ATOM 785 O O . SER A 1 107 ? 14.458 35.966 19.606 1.00 31.69 137 SER A O 1
ATOM 788 N N . GLY A 1 108 ? 13.140 37.577 18.819 1.00 25.63 138 GLY A N 1
ATOM 789 C CA . GLY A 1 108 ? 14.036 37.935 17.705 1.00 27.23 138 GLY A CA 1
ATOM 790 C C . GLY A 1 108 ? 14.014 36.972 16.523 1.00 27.89 138 GLY A C 1
ATOM 791 O O . GLY A 1 108 ? 14.863 37.099 15.631 1.00 27.48 138 GLY A O 1
ATOM 792 N N . LYS A 1 109 ? 12.993 36.108 16.438 1.00 23.89 139 LYS A N 1
ATOM 793 C CA A LYS A 1 109 ? 12.892 35.176 15.316 0.50 24.52 139 LYS A CA 1
ATOM 794 C CA B LYS A 1 109 ? 12.813 35.156 15.328 0.50 24.40 139 LYS A CA 1
ATOM 795 C C . LYS A 1 109 ? 12.103 35.851 14.189 1.00 21.16 139 LYS A C 1
ATOM 796 O O . LYS A 1 109 ? 11.004 35.418 13.745 1.00 21.70 139 LYS A O 1
ATOM 807 N N . TYR A 1 110 ? 12.681 36.954 13.698 1.00 21.79 140 TYR A N 1
ATOM 808 C CA . TYR A 1 110 ? 12.104 37.694 12.599 1.00 21.18 140 TYR A CA 1
ATOM 809 C C . TYR A 1 110 ? 13.205 38.482 11.921 1.00 23.32 140 TYR A C 1
ATOM 810 O O . TYR A 1 110 ? 14.263 38.663 12.505 1.00 22.07 140 TYR A O 1
ATOM 819 N N . GLU A 1 111 ? 12.929 38.984 10.724 1.00 20.92 141 GLU A N 1
ATOM 820 C CA . GLU A 1 111 ? 13.854 39.847 9.990 1.00 21.36 141 GLU A CA 1
ATOM 821 C C . GLU A 1 111 ? 13.293 41.248 10.056 1.00 22.54 141 GLU A C 1
ATOM 822 O O . GLU A 1 111 ? 13.945 42.155 10.609 1.00 23.34 141 GLU A O 1
ATOM 828 N N . ALA A 1 112 ? 12.098 41.444 9.505 1.00 20.10 142 ALA A N 1
ATOM 829 C CA . ALA A 1 112 ? 11.367 42.735 9.600 1.00 20.52 142 ALA A CA 1
ATOM 830 C C . ALA A 1 112 ? 9.888 42.459 9.811 1.00 19.76 142 ALA A C 1
ATOM 831 O O . ALA A 1 112 ? 9.404 41.365 9.530 1.00 20.00 142 ALA A O 1
ATOM 833 N N . PHE A 1 113 ? 9.162 43.426 10.353 1.00 18.84 143 PHE A N 1
ATOM 834 C CA . PHE A 1 113 ? 7.728 43.339 10.407 1.00 19.41 143 PHE A CA 1
ATOM 835 C C . PHE A 1 113 ? 7.071 44.679 10.267 1.00 19.94 143 PHE A C 1
ATOM 836 O O . PHE A 1 113 ? 7.685 45.737 10.519 1.00 20.14 143 PHE A O 1
ATOM 844 N N . LEU A 1 114 ? 5.787 44.637 9.935 1.00 19.12 144 LEU A N 1
ATOM 845 C CA . LEU A 1 114 ? 4.902 45.799 9.957 1.00 19.70 144 LEU A CA 1
ATOM 846 C C . LEU A 1 114 ? 3.800 45.546 10.946 1.00 20.57 144 LEU A C 1
ATOM 847 O O . LEU A 1 114 ? 3.244 44.451 10.971 1.00 20.37 144 LEU A O 1
ATOM 852 N N . SER A 1 115 ? 3.428 46.537 11.740 1.00 19.34 145 SER A N 1
ATOM 853 C CA . SER A 1 115 ? 2.282 46.353 12.623 1.00 19.89 145 SER A CA 1
ATOM 854 C C . SER A 1 115 ? 1.674 47.675 13.008 1.00 19.15 145 SER A C 1
ATOM 855 O O . SER A 1 115 ? 2.306 48.744 12.947 1.00 21.15 145 SER A O 1
ATOM 858 N N . GLU A 1 116 ? 0.419 47.605 13.459 1.00 20.69 146 GLU A N 1
ATOM 859 C CA . GLU A 1 116 ? -0.157 48.678 14.254 1.00 22.92 146 GLU A CA 1
ATOM 860 C C . GLU A 1 116 ? 0.831 48.959 15.385 1.00 22.27 146 GLU A C 1
ATOM 861 O O . GLU A 1 116 ? 1.419 48.006 15.938 1.00 21.88 146 GLU A O 1
ATOM 867 N N . SER A 1 117 ? 1.000 50.218 15.734 1.00 23.73 147 SER A N 1
ATOM 868 C CA . SER A 1 117 ? 2.072 50.612 16.640 1.00 23.93 147 SER A CA 1
ATOM 869 C C . SER A 1 117 ? 1.967 49.919 18.018 1.00 28.06 147 SER A C 1
ATOM 870 O O . SER A 1 117 ? 3.029 49.638 18.615 1.00 29.64 147 SER A O 1
ATOM 873 N N . ASP A 1 118 ? 0.721 49.616 18.437 1.00 25.07 148 ASP A N 1
ATOM 874 C CA . ASP A 1 118 ? 0.471 49.015 19.758 1.00 27.88 148 ASP A CA 1
ATOM 875 C C . ASP A 1 118 ? 0.336 47.496 19.753 1.00 27.47 148 ASP A C 1
ATOM 876 O O . ASP A 1 118 ? -0.034 46.905 20.773 1.00 32.90 148 ASP A O 1
ATOM 881 N N . LEU A 1 119 ? 0.694 46.841 18.674 1.00 22.36 149 LEU A N 1
ATOM 882 C CA . LEU A 1 119 ? 0.544 45.402 18.651 1.00 22.99 149 LEU A CA 1
ATOM 883 C C . LEU A 1 119 ? 1.608 44.705 19.541 1.00 23.49 149 LEU A C 1
ATOM 884 O O . LEU A 1 119 ? 1.277 43.835 20.324 1.00 22.54 149 LEU A O 1
ATOM 889 N N . VAL A 1 120 ? 2.872 45.061 19.336 1.00 22.75 150 VAL A N 1
ATOM 890 C CA . VAL A 1 120 ? 4.031 44.348 19.902 1.00 23.60 150 VAL A CA 1
ATOM 891 C C . VAL A 1 120 ? 4.520 44.961 21.189 1.00 25.78 150 VAL A C 1
ATOM 892 O O . VAL A 1 120 ? 4.334 46.142 21.467 1.00 27.39 150 VAL A O 1
ATOM 896 N N . SER A 1 121 ? 5.066 44.093 22.046 1.00 26.33 151 SER A N 1
ATOM 897 C CA A SER A 1 121 ? 5.645 44.440 23.310 0.50 27.50 151 SER A CA 1
ATOM 898 C CA B SER A 1 121 ? 5.519 44.548 23.331 0.50 28.58 151 SER A CA 1
ATOM 899 C C . SER A 1 121 ? 6.602 45.622 23.220 1.00 27.54 151 SER A C 1
ATOM 900 O O . SER A 1 121 ? 7.487 45.577 22.404 1.00 25.98 151 SER A O 1
ATOM 905 N N . THR A 1 122 ? 6.456 46.603 24.085 1.00 30.16 152 THR A N 1
ATOM 906 C CA . THR A 1 122 ? 7.351 47.750 24.101 1.00 33.39 152 THR A CA 1
ATOM 907 C C . THR A 1 122 ? 8.807 47.296 24.365 1.00 35.88 152 THR A C 1
ATOM 908 O O . THR A 1 122 ? 9.742 47.819 23.762 1.00 36.82 152 THR A O 1
ATOM 912 N N . ASP A 1 123 ? 8.981 46.267 25.207 1.00 34.95 153 ASP A N 1
ATOM 913 C CA . ASP A 1 123 ? 10.301 45.647 25.442 1.00 40.84 153 ASP A CA 1
ATOM 914 C C . ASP A 1 123 ? 10.908 45.097 24.163 1.00 35.84 153 ASP A C 1
ATOM 915 O O . ASP A 1 123 ? 12.082 45.303 23.914 1.00 38.10 153 ASP A O 1
ATOM 920 N N . ALA A 1 124 ? 10.115 44.401 23.336 1.00 30.67 154 ALA A N 1
ATOM 921 C CA . ALA A 1 124 ? 10.594 43.889 22.088 1.00 30.65 154 ALA A CA 1
ATOM 922 C C . ALA A 1 124 ? 11.046 45.040 21.166 1.00 31.02 154 ALA A C 1
ATOM 923 O O . ALA A 1 124 ? 12.037 44.937 20.454 1.00 30.96 154 ALA A O 1
ATOM 925 N N . LEU A 1 125 ? 10.290 46.135 21.151 1.00 30.35 155 LEU A N 1
ATOM 926 C CA . LEU A 1 125 ? 10.658 47.276 20.250 1.00 29.48 155 LEU A CA 1
ATOM 927 C C . LEU A 1 125 ? 11.954 47.958 20.651 1.00 33.88 155 LEU A C 1
ATOM 928 O O . LEU A 1 125 ? 12.694 48.461 19.806 1.00 35.45 155 LEU A O 1
ATOM 933 N N . GLU A 1 126 ? 12.249 47.972 21.942 1.00 34.83 156 GLU A N 1
ATOM 934 C CA . GLU A 1 126 ? 13.493 48.578 22.426 1.00 39.80 156 GLU A CA 1
ATOM 935 C C . GLU A 1 126 ? 14.743 47.806 21.977 1.00 41.13 156 GLU A C 1
ATOM 936 O O . GLU A 1 126 ? 15.816 48.348 21.912 1.00 41.65 156 GLU A O 1
ATOM 942 N N . ASN A 1 127 ? 14.583 46.546 21.616 1.00 41.20 157 ASN A N 1
ATOM 943 C CA . ASN A 1 127 ? 15.714 45.760 21.110 1.00 44.72 157 ASN A CA 1
ATOM 944 C C . ASN A 1 127 ? 15.961 45.908 19.597 1.00 43.17 157 ASN A C 1
ATOM 945 O O . ASN A 1 127 ? 16.984 45.458 19.060 1.00 49.76 157 ASN A O 1
ATOM 950 N N . ALA A 1 128 ? 15.046 46.593 18.946 1.00 35.83 158 ALA A N 1
ATOM 951 C CA . ALA A 1 128 ? 14.922 46.618 17.496 1.00 33.49 158 ALA A CA 1
ATOM 952 C C . ALA A 1 128 ? 15.279 47.991 16.921 1.00 32.45 158 ALA A C 1
ATOM 953 O O . ALA A 1 128 ? 15.664 48.900 17.651 1.00 33.84 158 ALA A O 1
ATOM 955 N N . ASP A 1 129 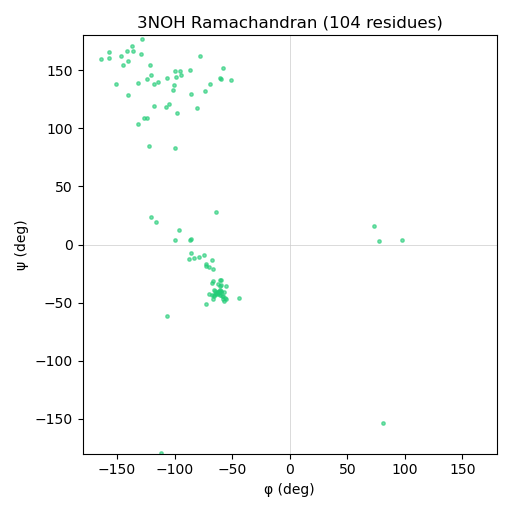? 15.186 48.105 15.604 1.00 29.13 159 ASP A N 1
ATOM 956 C CA . ASP A 1 129 ? 15.409 49.358 14.888 1.00 30.71 159 ASP A CA 1
ATOM 957 C C . ASP A 1 129 ? 14.145 49.619 14.088 1.00 28.69 159 ASP A C 1
ATOM 958 O O . ASP A 1 129 ? 13.844 48.906 13.113 1.00 28.35 159 ASP A O 1
ATOM 963 N N . TYR A 1 130 ? 13.372 50.633 14.507 1.00 27.47 160 TYR A N 1
ATOM 964 C CA . TYR A 1 130 ? 12.103 50.866 13.836 1.00 26.99 160 TYR A CA 1
ATOM 965 C C . TYR A 1 130 ? 11.813 52.329 13.528 1.00 26.63 160 TYR A C 1
ATOM 966 O O . TYR A 1 130 ? 12.503 53.244 13.997 1.00 29.33 160 TYR A O 1
ATOM 975 N N . ILE A 1 131 ? 10.800 52.510 12.674 1.00 26.32 161 ILE A N 1
ATOM 976 C CA . ILE A 1 131 ? 10.278 53.806 12.298 1.00 28.19 161 ILE A CA 1
ATOM 977 C C . ILE A 1 131 ? 8.752 53.807 12.415 1.00 28.36 161 ILE A C 1
ATOM 978 O O . ILE A 1 131 ? 8.100 52.800 12.088 1.00 29.06 161 ILE A O 1
ATOM 983 N N . ILE A 1 132 ? 8.211 54.909 12.932 1.00 28.12 162 ILE A N 1
ATOM 984 C CA . ILE A 1 132 ? 6.762 55.133 13.007 1.00 28.74 162 ILE A CA 1
ATOM 985 C C . ILE A 1 132 ? 6.301 55.729 11.696 1.00 35.69 162 ILE A C 1
ATOM 986 O O . ILE A 1 132 ? 6.909 56.691 11.181 1.00 35.89 162 ILE A O 1
ATOM 991 N N . LEU A 1 133 ? 5.258 55.105 11.155 1.00 30.66 163 LEU A N 1
ATOM 992 C CA . LEU A 1 133 ? 4.640 55.464 9.889 1.00 34.12 163 LEU A CA 1
ATOM 993 C C . LEU A 1 133 ? 3.240 55.936 10.222 1.00 35.19 163 LEU A C 1
ATOM 994 O O . LEU A 1 133 ? 2.577 55.348 11.059 1.00 35.26 163 LEU A O 1
ATOM 999 N N . ASP A 1 134 ? 2.804 56.996 9.538 1.00 37.10 164 ASP A N 1
ATOM 1000 C CA . ASP A 1 134 ? 1.466 57.525 9.690 1.00 38.88 164 ASP A CA 1
ATOM 1001 C C . ASP A 1 134 ? 0.576 57.047 8.535 1.00 40.83 164 ASP A C 1
ATOM 1002 O O . ASP A 1 134 ? 1.000 57.038 7.375 1.00 36.08 164 ASP A O 1
ATOM 1007 N N . SER A 1 135 ? -0.652 56.661 8.872 1.00 33.74 165 SER A N 1
ATOM 1008 C CA . SER A 1 135 ? -1.579 56.124 7.923 1.00 37.49 165 SER A CA 1
ATOM 1009 C C . SER A 1 135 ? -1.833 57.033 6.721 1.00 43.52 165 SER A C 1
ATOM 1010 O O . SER A 1 135 ? -1.944 56.581 5.570 1.00 43.78 165 SER A O 1
ATOM 1013 N N . ALA A 1 136 ? -1.836 58.339 6.972 1.00 43.37 166 ALA A N 1
ATOM 1014 C CA . ALA A 1 136 ? -2.135 59.287 5.936 1.00 49.73 166 ALA A CA 1
ATOM 1015 C C . ALA A 1 136 ? -0.999 59.433 4.926 1.00 50.71 166 ALA A C 1
ATOM 1016 O O . ALA A 1 136 ? -1.238 59.968 3.850 1.00 57.57 166 ALA A O 1
ATOM 1018 N N . GLU A 1 137 ? 0.226 59.023 5.262 1.00 47.59 167 GLU A N 1
ATOM 1019 C CA A GLU A 1 137 ? 1.356 59.120 4.347 0.50 49.90 167 GLU A CA 1
ATOM 1020 C CA B GLU A 1 137 ? 1.301 59.122 4.285 0.50 49.64 167 GLU A CA 1
ATOM 1021 C C . GLU A 1 137 ? 1.662 57.768 3.711 1.00 48.27 167 GLU A C 1
ATOM 1022 O O . GLU A 1 137 ? 2.507 57.686 2.826 1.00 50.08 167 GLU A O 1
#

B-factor: mean 33.73, std 12.13, range [15.21, 88.89]

Organism: Mediterraneibacter gnavus (strain ATCC 29149 / DSM 114966 / JCM 6515 / VPI C7-9) (NCBI:txid411470)

Sequence (120 aa):
SAQLEGSYIFCNPLLLDKLSDEDIREQLKAFVTGKTDSSIRTTDTELSFDIYVVSETDYALIIRRYADSLCERRLNNDAGADVQIKKQYSGTLLRSSSRRAVSGKKYEAFLSESDLVSSTDALENADYIILDSAEE

Radius of gyration: 13.33 Å; Cα contacts (8 Å, |Δi|>4): 218; chains: 1; bounding box: 39×25×34 Å

Solvent-accessible surface area: 6753 Å² total

Secondary structure (DSSP, 8-state):
-----SEEEE--TTSGGG--HHHHHHHHHHHTTS-S----SS--EEEEEEETT-HHHHHHHHHHHHHHHHTT-EEEEEEE----HHHHHHT--SEEEEETTSS-HHHHHTS--EEEETT-

CATH classification: 3.40.190.210

Foldseek 3Di:
DQADAFKKKKKACVPPLNVDVVQVVVVVCCLQVVDLARDDPDAAEFEEEEAPPNVNVVVVVVVSCVSCVVNVHHYYYDHDHLVCQVCLQVVVGDIYMYDPPSHDPVSRVNMDMDMDHRVD

Nearest PDB structures (foldseek):
  3noh-assembly1_A  TM=1.008E+00  e=1.358E-25  Mediterraneibacter gnavus ATCC 29149
  8efz-assembly1_A  TM=6.150E-01  e=1.145E-03  Clostridium carboxidivorans P7
  4xkp-assembly1_A  TM=6.168E-01  e=1.251E-02  Staphylococcus aureus USA300-ISMMS1
  3fzv-assembly1_B  TM=4.887E-01  e=5.163E-01  Pseudomonas aeruginosa PAO1
  6m5f-assembly1_B  TM=4.855E-01  e=4.831E-01  Pseudomonas aeruginosa PAO1